Protein AF-A0A552EIT4-F1 (afdb_monomer)

Nearest PDB structures (foldseek):
  4mh6-assembly1_A  TM=5.773E-01  e=2.807E+00  Vibrio parahaemolyticus RIMD 2210633
  5nen-assembly1_B  TM=7.169E-01  e=8.885E+00  Serratia marcescens

Solvent-accessible surface area (backbone atoms only — not comparable to full-atom values): 5535 Å² total; per-residue (Å²): 137,53,58,65,56,37,50,54,51,36,52,51,46,68,62,45,45,60,55,52,54,53,50,52,51,54,37,40,78,69,64,77,36,54,75,66,55,52,51,53,52,51,50,52,51,49,50,54,52,55,49,36,56,57,36,47,51,55,45,49,51,52,51,54,61,64,46,47,61,58,50,53,52,50,53,51,53,49,53,52,50,51,51,51,53,52,50,51,56,51,51,52,56,52,50,63,59,62,78,75,112

pLDDT: mean 85.26, std 13.18, range [45.84, 98.44]

Foldseek 3Di:
DALVVLVVLLVVLVVVLVVLLVVLVVCVVVVVDDPVRSVVSVVVSVVSVVVSVVSVCRNVVVVVVVVVVVVVVVVVVVVVVVVVVVVVVVVVVVVVVVVVD

Organism: NCBI:txid2486254

Structure (mmCIF, N/CA/C/O backbone):
data_AF-A0A552EIT4-F1
#
_entry.id   AF-A0A552EIT4-F1
#
loop_
_atom_site.group_PDB
_atom_site.id
_atom_site.type_symbol
_atom_site.label_atom_id
_atom_site.label_alt_id
_atom_site.label_comp_id
_atom_site.label_asym_id
_atom_site.label_entity_id
_atom_site.label_seq_id
_atom_site.pdbx_PDB_ins_code
_atom_site.Cartn_x
_atom_site.Cartn_y
_atom_site.Cartn_z
_atom_site.occupancy
_atom_site.B_iso_or_equiv
_atom_site.auth_seq_id
_atom_site.auth_comp_id
_atom_site.auth_asym_id
_atom_site.auth_atom_id
_atom_site.pdbx_PDB_model_num
ATOM 1 N N . MET A 1 1 ? 7.079 -14.345 -5.033 1.00 64.44 1 MET A N 1
ATOM 2 C CA . MET A 1 1 ? 6.151 -13.209 -5.208 1.00 64.44 1 MET A CA 1
ATOM 3 C C . MET A 1 1 ? 6.619 -12.411 -6.414 1.00 64.44 1 MET A C 1
ATOM 5 O O . MET A 1 1 ? 7.807 -12.120 -6.481 1.00 64.44 1 MET A O 1
ATOM 9 N N . THR A 1 2 ? 5.750 -12.155 -7.391 1.00 81.69 2 THR A N 1
ATOM 10 C CA . THR A 1 2 ? 6.082 -11.396 -8.614 1.00 81.69 2 THR A CA 1
ATOM 11 C C . THR A 1 2 ? 5.850 -9.886 -8.429 1.00 81.69 2 THR A C 1
ATOM 13 O O . THR A 1 2 ? 5.200 -9.482 -7.464 1.00 81.69 2 THR A O 1
ATOM 16 N N . ARG A 1 3 ? 6.324 -9.037 -9.362 1.00 80.50 3 ARG A N 1
ATOM 17 C CA . ARG A 1 3 ? 6.024 -7.586 -9.382 1.00 80.50 3 ARG A CA 1
ATOM 18 C C . ARG A 1 3 ? 4.527 -7.307 -9.365 1.00 80.50 3 ARG A C 1
ATOM 20 O O . ARG A 1 3 ? 4.085 -6.385 -8.688 1.00 80.50 3 ARG A O 1
ATOM 27 N N . SER A 1 4 ? 3.773 -8.073 -10.159 1.00 85.06 4 SER A N 1
ATOM 28 C CA . SER A 1 4 ? 2.322 -7.920 -10.261 1.00 85.06 4 SER A CA 1
ATOM 29 C C . SER A 1 4 ? 1.678 -8.239 -8.920 1.00 85.06 4 SER A C 1
ATOM 31 O O . SER A 1 4 ? 0.924 -7.419 -8.414 1.00 85.06 4 SER A O 1
ATOM 33 N N . ASP A 1 5 ? 2.081 -9.347 -8.287 1.00 86.19 5 ASP A N 1
ATOM 34 C CA . ASP A 1 5 ? 1.570 -9.724 -6.965 1.00 86.19 5 ASP A CA 1
ATOM 35 C C . ASP A 1 5 ? 1.888 -8.655 -5.911 1.00 86.19 5 ASP A C 1
ATOM 37 O O . ASP A 1 5 ? 1.023 -8.290 -5.117 1.00 86.19 5 ASP A O 1
ATOM 41 N N . ALA A 1 6 ? 3.118 -8.124 -5.913 1.00 87.75 6 ALA A N 1
ATOM 42 C CA . ALA A 1 6 ? 3.543 -7.084 -4.979 1.00 87.75 6 ALA A CA 1
ATOM 43 C C . ALA A 1 6 ? 2.761 -5.779 -5.186 1.00 87.75 6 ALA A C 1
ATOM 45 O O . ALA A 1 6 ? 2.318 -5.162 -4.218 1.00 87.75 6 ALA A O 1
ATOM 46 N N . LYS A 1 7 ? 2.542 -5.383 -6.446 1.00 89.75 7 LYS A N 1
ATOM 47 C CA . LYS A 1 7 ? 1.750 -4.203 -6.809 1.00 89.75 7 LYS A CA 1
ATOM 48 C C . LYS A 1 7 ? 0.287 -4.360 -6.397 1.00 89.75 7 LYS A C 1
ATOM 50 O O . LYS A 1 7 ? -0.275 -3.449 -5.793 1.00 89.75 7 LYS A O 1
ATOM 55 N N . ASP A 1 8 ? -0.317 -5.506 -6.692 1.00 94.12 8 ASP A N 1
ATOM 56 C CA . ASP A 1 8 ? -1.716 -5.779 -6.367 1.00 94.12 8 ASP A CA 1
ATOM 57 C C . ASP A 1 8 ? -1.930 -5.829 -4.850 1.00 94.12 8 ASP A C 1
ATOM 59 O O . ASP A 1 8 ? -2.924 -5.309 -4.339 1.00 94.12 8 ASP A O 1
ATOM 63 N N . LEU A 1 9 ? -0.982 -6.413 -4.111 1.00 93.25 9 LEU A N 1
ATOM 64 C CA . LEU A 1 9 ? -1.021 -6.462 -2.653 1.00 93.25 9 LEU A CA 1
ATOM 65 C C . LEU A 1 9 ? -0.835 -5.075 -2.027 1.00 93.25 9 LEU A C 1
ATOM 67 O O . LEU A 1 9 ? -1.623 -4.700 -1.159 1.00 93.25 9 LEU A O 1
ATOM 71 N N . ALA A 1 10 ? 0.134 -4.290 -2.506 1.00 92.88 10 ALA A N 1
ATOM 72 C CA . ALA A 1 10 ? 0.340 -2.915 -2.056 1.00 92.88 10 ALA A CA 1
ATOM 73 C C . ALA A 1 10 ? -0.917 -2.062 -2.286 1.00 92.88 10 ALA A C 1
ATOM 75 O O . ALA A 1 10 ? -1.374 -1.369 -1.378 1.00 92.88 10 ALA A O 1
ATOM 76 N N . GLN A 1 11 ? -1.544 -2.179 -3.461 1.00 95.75 11 GLN A N 1
ATOM 77 C CA . GLN A 1 11 ? -2.772 -1.450 -3.775 1.00 95.75 11 GLN A CA 1
ATOM 78 C C . GLN A 1 11 ? -3.939 -1.854 -2.865 1.00 95.75 11 GLN A C 1
ATOM 80 O O . GLN A 1 11 ? -4.685 -0.990 -2.402 1.00 95.75 11 GLN A O 1
ATOM 85 N N . LYS A 1 12 ? -4.103 -3.153 -2.580 1.00 97.12 12 LYS A N 1
ATOM 86 C CA . LYS A 1 12 ? -5.135 -3.636 -1.647 1.00 97.12 12 LYS A CA 1
ATOM 87 C C . LYS A 1 12 ? -4.944 -3.053 -0.251 1.00 97.12 12 LYS A C 1
ATOM 89 O O . LYS A 1 12 ? -5.918 -2.608 0.349 1.00 97.12 12 LYS A O 1
ATOM 94 N N . ILE A 1 13 ? -3.708 -3.022 0.245 1.00 95.31 13 ILE A N 1
ATOM 95 C CA . ILE A 1 13 ? -3.394 -2.461 1.563 1.00 95.31 13 ILE A CA 1
ATOM 96 C C . ILE A 1 13 ? -3.674 -0.954 1.593 1.00 95.31 13 ILE A C 1
ATOM 98 O O . ILE A 1 13 ? -4.360 -0.488 2.501 1.00 95.31 13 ILE A O 1
ATOM 102 N N . LEU A 1 14 ? -3.217 -0.208 0.582 1.00 95.88 14 LEU A N 1
ATOM 103 C CA . LEU A 1 14 ? -3.438 1.240 0.480 1.00 95.88 14 LEU A CA 1
ATOM 104 C C . LEU A 1 14 ? -4.925 1.615 0.419 1.00 95.88 14 LEU A C 1
ATOM 106 O O . LEU A 1 14 ? -5.309 2.663 0.930 1.00 95.88 14 LEU A O 1
ATOM 110 N N . ASN A 1 15 ? -5.766 0.755 -0.155 1.00 96.56 15 ASN A N 1
ATOM 111 C CA . ASN A 1 15 ? -7.216 0.953 -0.165 1.00 96.56 15 ASN A CA 1
ATOM 112 C C . ASN A 1 15 ? -7.872 0.566 1.173 1.00 96.56 15 ASN A C 1
ATOM 114 O O . ASN A 1 15 ? -8.872 1.164 1.565 1.00 96.56 15 ASN A O 1
ATOM 118 N N . LEU A 1 16 ? -7.331 -0.440 1.868 1.00 96.44 16 LEU A N 1
ATOM 119 C CA . LEU A 1 16 ? -7.892 -0.975 3.109 1.00 96.44 16 LEU A CA 1
ATOM 120 C C . LEU A 1 16 ? -7.589 -0.094 4.327 1.00 96.44 16 LEU A C 1
ATOM 122 O O . LEU A 1 16 ? -8.475 0.132 5.149 1.00 96.44 16 LEU A O 1
ATOM 126 N N . VAL A 1 17 ? -6.355 0.398 4.467 1.00 97.19 17 VAL A N 1
ATOM 127 C CA . VAL A 1 17 ? -5.918 1.127 5.672 1.00 97.19 17 VAL A CA 1
ATOM 128 C C . VAL A 1 17 ? -6.780 2.366 5.972 1.00 97.19 17 VAL A C 1
ATOM 130 O O . VAL A 1 17 ? -7.182 2.503 7.126 1.00 97.19 17 VAL A O 1
ATOM 133 N N . PRO A 1 18 ? -7.153 3.224 4.999 1.00 97.62 18 PRO A N 1
ATOM 134 C CA . PRO A 1 18 ? -8.036 4.361 5.267 1.00 97.62 18 PRO A CA 1
ATOM 135 C C . PRO A 1 18 ? -9.406 3.944 5.816 1.00 97.62 18 PRO A C 1
ATOM 137 O O . PRO A 1 18 ? -9.933 4.579 6.728 1.00 97.62 18 PRO A O 1
ATOM 140 N N . PHE A 1 19 ? -9.966 2.844 5.300 1.00 97.06 19 PHE A N 1
ATOM 141 C CA . PHE A 1 19 ? -11.230 2.297 5.790 1.00 97.06 19 PHE A CA 1
ATOM 142 C C . PHE A 1 19 ? -11.106 1.786 7.233 1.00 97.06 19 PHE A C 1
ATOM 144 O O . PHE A 1 19 ? -11.967 2.077 8.063 1.00 97.06 19 PHE A O 1
ATOM 151 N N . LEU A 1 20 ? -10.022 1.068 7.550 1.00 96.44 20 LEU A N 1
ATOM 152 C CA . LEU A 1 20 ? -9.749 0.597 8.913 1.00 96.44 20 LEU A CA 1
ATOM 153 C C . LEU A 1 20 ? -9.581 1.765 9.888 1.00 96.44 20 LEU A C 1
ATOM 155 O O . LEU A 1 20 ? -10.213 1.768 10.941 1.00 96.44 20 LEU A O 1
ATOM 159 N N . GLN A 1 21 ? -8.823 2.790 9.492 1.00 97.94 21 GLN A N 1
ATOM 160 C CA . GLN A 1 21 ? -8.616 3.995 10.291 1.00 97.94 21 GLN A CA 1
ATOM 161 C C . GLN A 1 21 ? -9.941 4.692 10.595 1.00 97.94 21 GLN A C 1
ATOM 163 O O . GLN A 1 21 ? -10.214 5.000 11.754 1.00 97.94 21 GLN A O 1
ATOM 168 N N . GLN A 1 22 ? -10.788 4.898 9.582 1.00 98.12 22 GLN A N 1
ATOM 169 C CA . GLN A 1 22 ? -12.111 5.488 9.775 1.00 98.12 22 GLN A CA 1
ATOM 170 C C . GLN A 1 22 ? -12.941 4.667 10.771 1.00 98.12 22 GLN A C 1
ATOM 172 O O . GLN A 1 22 ? -13.463 5.220 11.739 1.00 98.12 22 GLN A O 1
ATOM 177 N N . LYS A 1 23 ? -13.018 3.345 10.575 1.00 97.88 23 LYS A N 1
ATOM 178 C CA . LYS A 1 23 ? -13.777 2.452 11.460 1.00 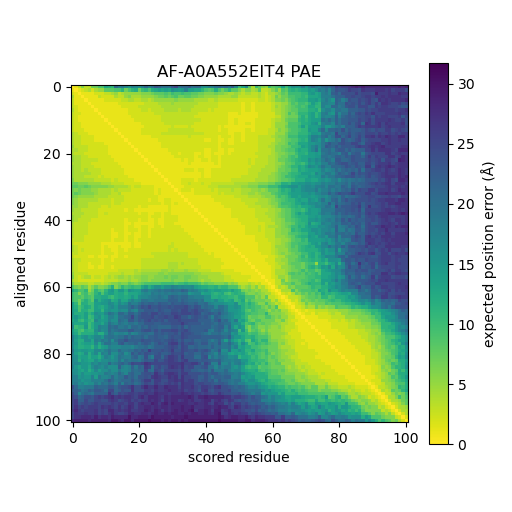97.88 23 LYS A CA 1
ATOM 179 C C . LYS A 1 23 ? -13.255 2.468 12.890 1.00 97.88 23 LYS A C 1
ATOM 181 O O . LYS A 1 23 ? -14.046 2.516 13.825 1.00 97.88 23 LYS A O 1
ATOM 186 N N . ARG A 1 24 ? -11.938 2.498 13.075 1.00 98.00 24 ARG A N 1
ATOM 187 C CA . ARG A 1 24 ? -11.305 2.583 14.393 1.00 98.00 24 ARG A CA 1
ATOM 188 C C . ARG A 1 24 ? -11.723 3.845 15.151 1.00 98.00 24 ARG A C 1
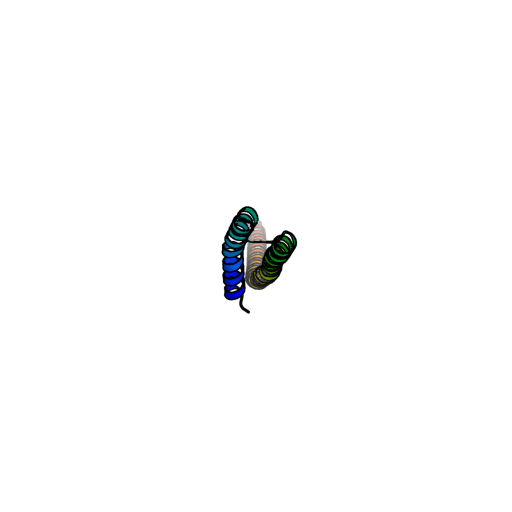ATOM 190 O O . ARG A 1 24 ? -12.025 3.761 16.338 1.00 98.00 24 ARG A O 1
ATOM 197 N N . TYR A 1 25 ? -11.778 4.997 14.481 1.00 98.38 25 TYR A N 1
ATOM 198 C CA . TYR A 1 25 ? -12.280 6.234 15.091 1.00 98.38 25 TYR A CA 1
ATOM 199 C C . TYR A 1 25 ? -13.784 6.181 15.379 1.00 98.38 25 TYR A C 1
ATOM 201 O O . TYR A 1 25 ? -14.202 6.630 16.444 1.00 98.38 25 TYR A O 1
ATOM 209 N N . GLU A 1 26 ? -14.592 5.627 14.470 1.00 98.44 26 GLU A N 1
ATOM 210 C CA . GLU A 1 26 ? -16.036 5.452 14.684 1.00 98.44 26 GLU A CA 1
ATOM 211 C C . GLU A 1 26 ? -16.319 4.625 15.947 1.00 98.44 26 GLU A C 1
ATOM 213 O O . GLU A 1 26 ? -17.035 5.094 16.831 1.00 98.44 26 GLU A O 1
ATOM 218 N N . LEU A 1 27 ? -15.692 3.452 16.071 1.00 98.31 27 LEU A N 1
ATOM 219 C CA . LEU A 1 27 ? -15.887 2.544 17.205 1.00 98.31 27 LEU A CA 1
ATOM 220 C C . LEU A 1 27 ? -15.385 3.150 18.523 1.00 98.31 27 LEU A C 1
ATOM 222 O O . LEU A 1 27 ? -16.037 3.026 19.557 1.00 98.31 27 LEU A O 1
ATOM 226 N N . PHE A 1 28 ? -14.255 3.862 18.499 1.00 98.25 28 PHE A N 1
ATOM 227 C CA . PHE A 1 28 ? -13.745 4.546 19.689 1.00 98.25 28 PHE A CA 1
ATOM 228 C C . PHE A 1 28 ? -14.687 5.655 20.170 1.00 98.25 28 PHE A C 1
ATOM 230 O O . PHE A 1 28 ? -14.981 5.745 21.359 1.00 98.25 28 PHE A O 1
ATOM 237 N N . ASN A 1 29 ? -15.231 6.456 19.250 1.00 98.12 29 ASN A N 1
ATOM 238 C CA . ASN A 1 29 ? -16.186 7.514 19.587 1.00 98.12 29 ASN A CA 1
ATOM 239 C C . ASN A 1 29 ? -17.532 6.966 20.093 1.00 98.12 29 ASN A C 1
ATOM 241 O O . ASN A 1 29 ? -18.232 7.656 20.831 1.00 98.12 29 ASN A O 1
ATOM 245 N N . GLN A 1 30 ? -17.892 5.739 19.708 1.00 98.19 30 GLN A N 1
ATOM 246 C CA . GLN A 1 30 ? -19.067 5.020 20.213 1.00 98.19 30 GLN A CA 1
ATOM 247 C C . GLN A 1 30 ? -18.821 4.352 21.577 1.00 98.19 30 GLN A C 1
ATOM 249 O O . GLN A 1 30 ? -19.761 3.842 22.182 1.00 98.19 30 GLN A O 1
ATOM 254 N N . GLY A 1 31 ? -17.581 4.368 22.079 1.00 97.69 31 GLY A N 1
ATOM 255 C CA . GLY A 1 31 ? -17.191 3.674 23.308 1.00 97.69 31 GLY A CA 1
ATOM 256 C C . GLY A 1 31 ? -17.048 2.157 23.145 1.00 97.69 31 GLY A C 1
ATOM 257 O O . GLY A 1 31 ? -16.952 1.452 24.144 1.00 97.69 31 GLY A O 1
ATOM 258 N N . GLU A 1 32 ? -17.027 1.653 21.907 1.00 98.12 32 GLU A N 1
ATOM 259 C CA . GLU A 1 32 ? -16.866 0.226 21.595 1.00 98.12 32 GLU A CA 1
ATOM 260 C C . GLU A 1 32 ? -15.398 -0.226 21.624 1.00 98.12 32 GLU A C 1
ATOM 262 O O . GLU A 1 32 ? -15.126 -1.423 21.654 1.00 98.12 32 GLU A O 1
ATOM 267 N N . LEU A 1 33 ? -14.451 0.720 21.629 1.00 97.81 33 LEU A N 1
ATOM 268 C CA . LEU A 1 33 ? -13.026 0.450 21.815 1.00 97.81 33 LEU A CA 1
ATOM 269 C C . LEU A 1 33 ? -12.498 1.157 23.057 1.00 97.81 33 LEU A C 1
ATOM 271 O O . LEU A 1 33 ? -12.695 2.360 23.241 1.00 97.81 33 LEU A O 1
ATOM 275 N N . THR A 1 34 ? -11.729 0.426 23.856 1.00 98.38 34 THR A N 1
ATOM 276 C CA . THR A 1 34 ? -10.871 1.020 24.883 1.00 98.38 34 THR A CA 1
ATOM 277 C C . THR A 1 34 ? -9.719 1.813 24.247 1.00 98.38 34 THR A C 1
ATOM 279 O O . THR A 1 34 ? -9.339 1.561 23.094 1.00 98.38 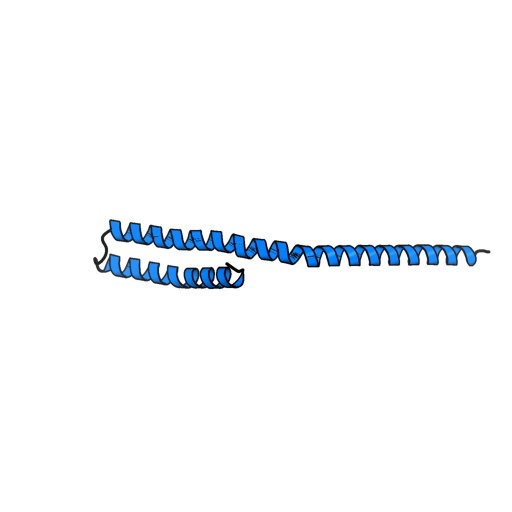34 THR A O 1
ATOM 282 N N . PR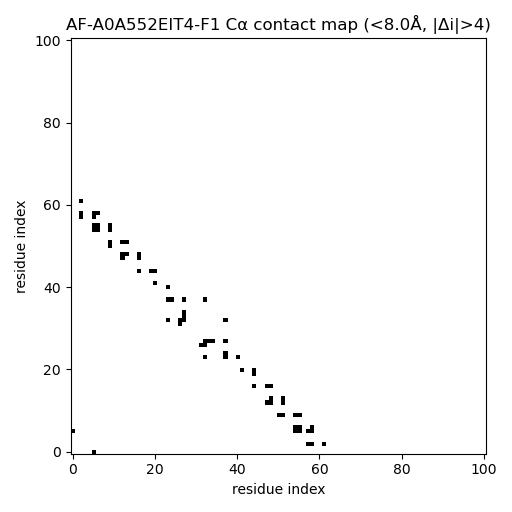O A 1 35 ? -9.108 2.767 24.976 1.00 98.19 35 PRO A N 1
ATOM 283 C CA . PRO A 1 35 ? -7.901 3.453 24.511 1.00 98.19 35 PRO A CA 1
ATOM 284 C C . PRO A 1 35 ? -6.769 2.488 24.131 1.00 98.19 35 PRO A C 1
ATOM 286 O O . PRO A 1 35 ? -6.064 2.709 23.144 1.00 98.19 35 PRO A O 1
ATOM 289 N N . GLU A 1 36 ? -6.607 1.395 24.873 1.00 97.94 36 GLU A N 1
ATOM 290 C CA . GLU A 1 36 ? -5.604 0.366 24.614 1.00 97.94 36 GLU A CA 1
ATOM 291 C C . GLU A 1 36 ? -5.864 -0.353 23.285 1.00 97.94 36 GLU A C 1
ATOM 293 O O . GLU A 1 36 ? -4.955 -0.461 22.458 1.00 97.94 36 GLU A O 1
ATOM 298 N N . GLU A 1 37 ? -7.099 -0.791 23.034 1.00 97.12 37 GLU A N 1
ATOM 299 C CA . GLU A 1 37 ? -7.484 -1.442 21.774 1.00 97.12 37 GLU A CA 1
ATOM 300 C C . GLU A 1 37 ? -7.335 -0.489 20.586 1.00 97.12 37 GLU A C 1
ATOM 302 O O . GLU A 1 37 ? -6.786 -0.866 19.547 1.00 97.12 37 GLU A O 1
ATOM 307 N N . PHE A 1 38 ? -7.724 0.776 20.756 1.00 97.94 38 PHE A N 1
ATOM 308 C CA . PHE A 1 38 ? -7.534 1.815 19.746 1.00 97.94 38 PHE A CA 1
ATOM 309 C C . PHE A 1 38 ? -6.059 1.975 19.352 1.00 97.94 38 PHE A C 1
ATOM 311 O O . PHE A 1 38 ? -5.747 2.110 18.163 1.00 97.94 38 PHE A O 1
ATOM 318 N N . LEU A 1 39 ? -5.141 1.942 20.324 1.00 97.19 39 LEU A N 1
ATOM 319 C CA . LEU A 1 39 ? -3.701 2.037 20.075 1.00 97.19 39 LEU A CA 1
ATOM 320 C C . LEU A 1 39 ? -3.127 0.759 19.455 1.00 97.19 39 LEU A C 1
ATOM 322 O O . LEU A 1 39 ? -2.244 0.840 18.597 1.00 97.19 39 LEU A O 1
ATOM 326 N N . VAL A 1 40 ? -3.610 -0.416 19.860 1.00 96.69 40 VAL A N 1
ATOM 327 C CA . VAL A 1 40 ? -3.191 -1.697 19.277 1.00 96.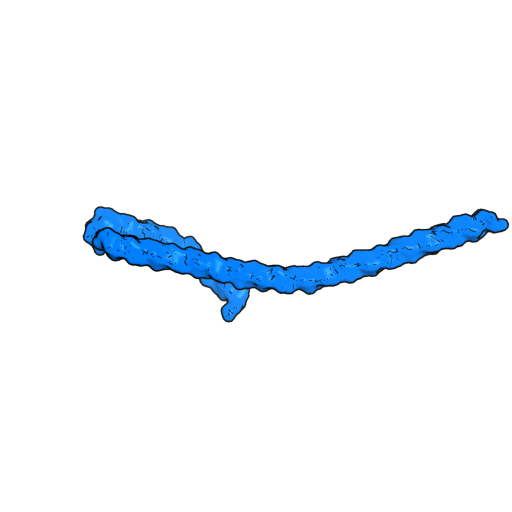69 40 VAL A CA 1
ATOM 328 C C . VAL A 1 40 ? -3.574 -1.765 17.799 1.00 96.69 40 VAL A C 1
ATOM 330 O O . VAL A 1 40 ? -2.716 -2.059 16.966 1.00 96.69 40 VAL A O 1
ATOM 333 N N . ILE A 1 41 ? -4.814 -1.415 17.444 1.00 94.62 41 ILE A N 1
ATOM 334 C CA . ILE A 1 41 ? -5.260 -1.397 16.044 1.00 94.62 41 ILE A CA 1
ATOM 335 C C . ILE A 1 41 ? -4.454 -0.364 15.238 1.00 94.62 41 ILE A C 1
ATOM 337 O O . ILE A 1 41 ? -3.976 -0.686 14.151 1.00 94.62 41 ILE A O 1
ATOM 341 N N . ALA A 1 42 ? -4.181 0.823 15.799 1.00 95.38 42 ALA A N 1
ATOM 342 C CA . ALA A 1 42 ? -3.336 1.834 15.148 1.00 95.38 42 ALA A CA 1
ATOM 343 C C . ALA A 1 42 ? -1.932 1.312 14.798 1.00 95.38 42 ALA A C 1
ATOM 345 O O . ALA A 1 42 ? -1.373 1.643 13.750 1.00 95.38 42 ALA A O 1
ATOM 346 N N . ARG A 1 43 ? -1.338 0.486 15.671 1.00 95.25 43 ARG A N 1
ATOM 347 C CA . ARG A 1 43 ? -0.031 -0.134 15.408 1.00 95.25 43 ARG A CA 1
ATOM 348 C C . ARG A 1 43 ? -0.103 -1.138 14.262 1.00 95.25 43 ARG A C 1
ATOM 350 O O . ARG A 1 43 ? 0.818 -1.172 13.450 1.00 95.25 43 ARG A O 1
ATOM 357 N N . TYR A 1 44 ? -1.177 -1.919 14.162 1.00 94.44 44 TYR A N 1
ATOM 358 C CA . TYR A 1 44 ? -1.368 -2.842 13.040 1.00 94.44 44 TYR A CA 1
ATOM 359 C C . TYR A 1 44 ? -1.590 -2.104 11.715 1.00 94.44 44 TYR A C 1
ATOM 361 O O . TYR A 1 44 ? -0.969 -2.464 10.718 1.00 94.44 44 TYR A O 1
ATOM 369 N N . GLU A 1 45 ? -2.394 -1.038 11.704 1.00 93.94 45 GLU A N 1
ATOM 370 C CA . GLU A 1 45 ? -2.568 -0.160 10.535 1.00 93.94 45 GLU A CA 1
ATOM 371 C C . GLU A 1 45 ? -1.224 0.410 10.066 1.00 93.94 45 GLU A C 1
ATOM 373 O O . GLU A 1 45 ? -0.900 0.362 8.879 1.00 93.94 45 GLU A O 1
ATOM 378 N N . ARG A 1 46 ? -0.396 0.886 11.005 1.00 93.25 46 ARG A N 1
ATOM 379 C CA . ARG A 1 46 ? 0.964 1.343 10.707 1.00 93.25 46 ARG A CA 1
ATOM 380 C C . ARG A 1 46 ? 1.824 0.223 10.127 1.00 93.25 46 ARG A C 1
ATOM 382 O O . ARG A 1 46 ? 2.526 0.450 9.148 1.00 93.25 46 ARG A O 1
ATOM 389 N N . ARG A 1 47 ? 1.755 -0.985 10.691 1.00 93.12 47 ARG A N 1
ATOM 390 C CA . ARG A 1 47 ? 2.539 -2.127 10.209 1.00 93.12 47 ARG A CA 1
ATOM 391 C C . ARG A 1 47 ? 2.160 -2.536 8.785 1.00 93.12 47 ARG A C 1
ATOM 393 O O . ARG A 1 47 ? 3.029 -2.941 8.019 1.00 93.12 47 ARG A O 1
ATOM 400 N N . LEU A 1 48 ? 0.886 -2.408 8.419 1.00 92.50 48 LEU A N 1
ATOM 401 C CA . LEU A 1 48 ? 0.428 -2.616 7.046 1.00 92.50 48 LEU A CA 1
ATOM 402 C C . LEU A 1 48 ? 1.044 -1.595 6.082 1.00 92.50 48 LEU A C 1
ATOM 404 O O . LEU A 1 48 ? 1.458 -1.975 4.992 1.00 92.50 48 LEU A O 1
ATOM 408 N N . LEU A 1 49 ? 1.148 -0.325 6.482 1.00 92.00 49 LEU A N 1
ATOM 409 C CA . LEU A 1 49 ? 1.801 0.705 5.667 1.00 92.00 49 LEU A CA 1
ATOM 410 C C . LEU A 1 49 ? 3.312 0.474 5.542 1.00 92.00 49 LEU A C 1
ATOM 412 O O . LEU A 1 49 ? 3.837 0.556 4.440 1.00 92.00 49 LEU A O 1
ATOM 416 N N . GLU A 1 50 ? 3.994 0.088 6.623 1.00 90.06 50 GLU A N 1
ATOM 417 C CA . GLU A 1 50 ? 5.412 -0.310 6.564 1.00 90.06 50 GLU A CA 1
ATOM 418 C C . GLU A 1 50 ? 5.623 -1.484 5.592 1.00 90.06 50 GLU A C 1
ATOM 420 O O . GLU A 1 50 ? 6.596 -1.524 4.845 1.00 90.06 50 GLU A O 1
ATOM 425 N N . PHE A 1 51 ? 4.671 -2.418 5.529 1.00 89.81 51 PHE A N 1
ATOM 426 C CA . PHE A 1 51 ? 4.728 -3.507 4.558 1.00 89.81 51 PHE A CA 1
ATOM 427 C C . PHE A 1 51 ? 4.543 -3.024 3.108 1.00 89.81 51 PHE A C 1
ATOM 429 O O . PHE A 1 51 ? 5.111 -3.613 2.191 1.00 89.81 51 PHE A O 1
ATOM 436 N N . VAL A 1 52 ? 3.805 -1.934 2.868 1.00 91.81 52 VAL A N 1
ATOM 437 C CA . VAL A 1 52 ? 3.748 -1.294 1.540 1.00 91.81 52 VAL A CA 1
ATOM 438 C C . VAL A 1 52 ? 5.105 -0.706 1.151 1.00 91.81 52 VAL A C 1
ATOM 440 O O . VAL A 1 52 ? 5.494 -0.821 -0.016 1.00 91.81 52 VAL A O 1
ATOM 443 N N . ASP A 1 53 ? 5.849 -0.132 2.096 1.00 85.12 53 ASP A N 1
ATOM 444 C CA . ASP A 1 53 ? 7.210 0.353 1.837 1.00 85.12 53 ASP A CA 1
ATOM 445 C C . ASP A 1 53 ? 8.134 -0.808 1.425 1.00 85.12 53 ASP A C 1
ATOM 447 O O . ASP A 1 53 ? 8.833 -0.719 0.411 1.00 85.12 53 ASP A O 1
ATOM 451 N N . ASP A 1 54 ? 8.053 -1.948 2.119 1.00 85.56 54 ASP A N 1
ATOM 452 C CA . ASP A 1 54 ? 8.801 -3.163 1.763 1.00 85.56 54 ASP A CA 1
ATOM 453 C C . ASP A 1 54 ? 8.419 -3.694 0.366 1.00 85.56 54 ASP A C 1
ATOM 455 O O . ASP A 1 54 ? 9.282 -4.042 -0.448 1.00 85.56 54 ASP A O 1
ATOM 459 N N . LEU A 1 55 ? 7.121 -3.727 0.040 1.00 86.44 55 LEU A N 1
ATOM 460 C CA . LEU A 1 55 ? 6.639 -4.125 -1.289 1.00 86.44 55 LEU A CA 1
ATOM 461 C C . LEU A 1 55 ? 7.116 -3.162 -2.382 1.00 86.44 55 LEU A C 1
ATOM 463 O O . LEU A 1 55 ? 7.416 -3.594 -3.498 1.00 86.44 55 LEU A O 1
ATOM 467 N N . SER A 1 56 ? 7.238 -1.874 -2.062 1.00 82.38 56 SER A N 1
ATOM 468 C CA . SER A 1 56 ? 7.739 -0.858 -2.987 1.00 82.38 56 SER A CA 1
ATOM 469 C C . SER A 1 56 ? 9.185 -1.141 -3.392 1.00 82.38 56 SER A C 1
ATOM 471 O O . SER A 1 56 ? 9.517 -1.019 -4.572 1.00 82.38 56 SER A O 1
ATOM 473 N N . LEU A 1 57 ? 10.027 -1.618 -2.469 1.00 81.62 57 LEU A N 1
ATOM 474 C CA . LEU A 1 57 ? 11.399 -2.028 -2.789 1.00 81.62 57 LEU A CA 1
ATOM 475 C C . LEU A 1 57 ? 11.433 -3.156 -3.826 1.00 81.62 57 LEU A C 1
ATOM 477 O O . LEU A 1 57 ? 12.213 -3.085 -4.773 1.00 81.62 57 LEU A O 1
ATOM 481 N N . ILE A 1 58 ? 10.555 -4.153 -3.703 1.00 78.81 58 ILE A N 1
ATOM 482 C CA . ILE A 1 58 ? 10.453 -5.269 -4.659 1.00 78.81 58 ILE A CA 1
ATOM 483 C C . ILE A 1 58 ? 9.997 -4.760 -6.033 1.00 78.81 58 ILE A C 1
ATOM 485 O O . ILE A 1 58 ? 10.560 -5.139 -7.064 1.00 78.81 58 ILE A O 1
ATOM 489 N N . ILE A 1 59 ? 9.011 -3.857 -6.054 1.00 78.69 59 ILE A N 1
ATOM 490 C CA . ILE A 1 59 ? 8.498 -3.244 -7.285 1.00 78.69 59 ILE A CA 1
ATOM 491 C C . ILE A 1 59 ? 9.601 -2.450 -7.998 1.00 78.69 59 ILE A C 1
ATOM 493 O O . ILE A 1 59 ? 9.735 -2.565 -9.219 1.00 78.69 59 ILE A O 1
ATOM 497 N N . PHE A 1 60 ? 10.391 -1.663 -7.261 1.00 77.25 60 PHE A N 1
ATOM 498 C CA . PHE A 1 60 ? 11.451 -0.829 -7.829 1.00 77.25 60 PHE A CA 1
ATOM 499 C C . PHE A 1 60 ? 12.711 -1.610 -8.203 1.00 77.25 60 PHE A C 1
ATOM 501 O O . PHE A 1 60 ? 13.301 -1.313 -9.240 1.00 77.25 60 PHE A O 1
ATOM 508 N N . GLN A 1 61 ? 13.104 -2.628 -7.433 1.00 72.00 61 GLN A N 1
ATOM 509 C CA . GLN A 1 61 ? 14.238 -3.487 -7.784 1.00 72.00 61 GLN A CA 1
ATOM 510 C C . GLN A 1 61 ? 14.021 -4.165 -9.136 1.00 72.00 61 GL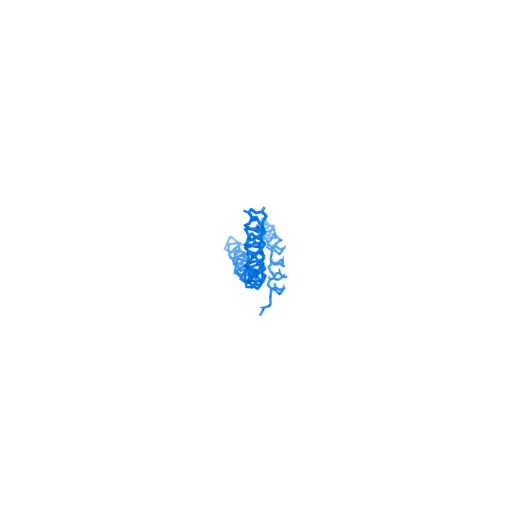N A C 1
ATOM 512 O O . GLN A 1 61 ? 14.901 -4.101 -9.988 1.00 72.00 61 GLN A O 1
ATOM 517 N N . GLN A 1 62 ? 12.833 -4.724 -9.386 1.00 61.88 62 GLN A N 1
ATOM 518 C CA . GLN A 1 62 ? 12.534 -5.317 -10.691 1.00 61.88 62 GLN A CA 1
ATOM 519 C C . GLN A 1 62 ? 12.510 -4.286 -11.825 1.00 61.88 62 GLN A C 1
ATOM 521 O O . GLN A 1 62 ? 12.982 -4.597 -12.909 1.00 61.88 62 GLN A O 1
ATOM 526 N N . ILE A 1 63 ? 12.052 -3.049 -11.587 1.00 65.88 63 ILE A N 1
ATOM 527 C CA . ILE A 1 63 ? 12.142 -1.977 -12.597 1.00 65.88 63 ILE A CA 1
ATOM 528 C C . ILE A 1 63 ? 13.604 -1.669 -12.938 1.00 65.88 63 ILE A C 1
ATOM 530 O O . ILE A 1 63 ? 13.937 -1.520 -14.109 1.00 65.88 63 ILE A O 1
ATOM 534 N N . LEU A 1 64 ? 14.482 -1.578 -11.937 1.00 63.69 64 LEU A N 1
ATOM 535 C CA . LEU A 1 64 ? 15.904 -1.320 -12.161 1.00 63.69 64 LEU A CA 1
ATOM 536 C C . LEU A 1 64 ? 16.569 -2.467 -12.933 1.00 63.69 64 LEU A C 1
ATOM 538 O O . LEU A 1 64 ? 17.283 -2.202 -13.896 1.00 63.69 64 LEU A O 1
ATOM 542 N N . THR A 1 65 ? 16.273 -3.721 -12.583 1.00 64.75 65 THR A N 1
ATOM 543 C CA . THR A 1 65 ? 16.752 -4.897 -13.328 1.00 64.75 65 THR A CA 1
ATOM 544 C C . THR A 1 65 ? 16.216 -4.922 -14.764 1.00 64.75 65 THR A C 1
ATOM 546 O O . THR A 1 65 ? 16.970 -5.165 -15.705 1.00 64.75 65 THR A O 1
ATOM 549 N N . ASP A 1 66 ? 14.938 -4.594 -14.970 1.00 65.06 66 ASP A N 1
ATOM 550 C CA . ASP A 1 66 ? 14.323 -4.528 -16.301 1.00 65.06 66 ASP A CA 1
ATOM 551 C C . ASP A 1 66 ? 14.918 -3.404 -17.169 1.00 65.06 66 ASP A C 1
ATOM 553 O O . ASP A 1 66 ? 14.885 -3.492 -18.399 1.00 65.06 66 ASP A O 1
ATOM 557 N N . LEU A 1 67 ? 15.475 -2.353 -16.557 1.00 66.06 67 LEU A N 1
ATOM 558 C CA . LEU A 1 67 ? 16.109 -1.224 -17.244 1.00 66.06 67 LEU A CA 1
ATOM 559 C C . LEU A 1 67 ? 17.573 -1.480 -17.637 1.00 66.06 67 LEU A C 1
ATOM 561 O O . LEU A 1 67 ? 18.061 -0.804 -18.549 1.00 66.06 67 LEU A O 1
ATOM 565 N N . GLU A 1 68 ? 18.256 -2.468 -17.050 1.00 70.88 68 GLU A N 1
ATOM 566 C CA . GLU A 1 68 ? 19.643 -2.804 -17.412 1.00 70.88 68 GLU A CA 1
ATOM 567 C C . GLU A 1 68 ? 19.761 -3.229 -18.884 1.00 70.88 68 GLU A C 1
ATOM 569 O O . GLU A 1 68 ? 20.568 -2.678 -19.636 1.00 70.88 68 GLU A O 1
ATOM 574 N N . ALA A 1 69 ? 18.909 -4.149 -19.346 1.00 76.31 69 ALA A N 1
ATOM 575 C CA . ALA A 1 69 ? 18.978 -4.657 -20.718 1.00 76.31 69 ALA A CA 1
ATOM 576 C C . ALA A 1 69 ? 18.654 -3.593 -21.800 1.00 76.31 69 ALA A C 1
ATOM 578 O O . ALA A 1 69 ? 19.370 -3.512 -22.806 1.00 76.31 69 ALA A O 1
ATOM 579 N N . PRO A 1 70 ? 17.609 -2.750 -21.664 1.00 71.88 70 PRO A N 1
ATOM 580 C CA . PRO A 1 70 ? 17.407 -1.575 -22.511 1.00 71.88 70 PRO A CA 1
ATOM 581 C C . PRO A 1 70 ? 18.593 -0.604 -22.498 1.00 71.88 70 PRO A C 1
ATOM 583 O O . PRO A 1 70 ? 19.007 -0.163 -23.571 1.00 71.88 70 PRO A O 1
ATOM 586 N N . ALA A 1 71 ? 19.171 -0.309 -21.329 1.00 71.06 71 ALA A N 1
ATOM 587 C CA . ALA A 1 71 ? 20.307 0.604 -21.212 1.00 71.06 71 ALA A CA 1
ATOM 588 C C . ALA A 1 71 ? 21.554 0.066 -21.935 1.00 71.06 71 ALA A C 1
ATOM 590 O O . ALA A 1 71 ? 22.174 0.790 -22.716 1.00 71.06 71 ALA A O 1
ATOM 591 N N . THR A 1 72 ? 21.874 -1.223 -21.771 1.00 77.19 72 THR A N 1
ATOM 592 C CA . THR A 1 72 ? 22.981 -1.871 -22.495 1.00 77.19 72 THR A CA 1
ATOM 593 C C . THR A 1 72 ? 22.763 -1.841 -24.009 1.00 77.19 72 THR A C 1
ATOM 595 O O . THR A 1 72 ? 23.686 -1.532 -24.768 1.00 77.19 72 THR A O 1
ATOM 598 N N . ARG A 1 73 ? 21.537 -2.121 -24.478 1.00 79.38 73 ARG A N 1
ATOM 599 C CA . ARG A 1 73 ? 21.204 -2.053 -25.912 1.00 79.38 73 ARG A CA 1
ATOM 600 C C . ARG A 1 73 ? 21.372 -0.643 -26.468 1.00 79.38 73 ARG A C 1
ATOM 602 O O . ARG A 1 73 ? 21.980 -0.482 -27.522 1.00 79.38 73 ARG A O 1
ATOM 609 N N . LEU A 1 74 ? 20.894 0.370 -25.747 1.00 81.38 74 LEU A N 1
ATOM 610 C CA . LEU A 1 74 ? 21.051 1.768 -26.138 1.00 81.38 74 LEU A CA 1
ATOM 611 C C . LEU A 1 74 ? 22.532 2.166 -26.224 1.00 81.38 74 LEU A C 1
ATOM 613 O O . LEU A 1 74 ? 22.946 2.777 -27.208 1.00 81.38 74 LEU A O 1
ATOM 617 N N . GLN A 1 75 ? 23.347 1.767 -25.244 1.00 85.50 75 GLN A N 1
ATOM 618 C CA . GLN A 1 75 ? 24.784 2.045 -25.241 1.00 85.50 75 GLN A CA 1
ATOM 619 C C . GLN A 1 75 ? 25.497 1.410 -26.443 1.00 85.50 75 GLN A C 1
ATOM 621 O O . GLN A 1 75 ? 26.334 2.060 -27.075 1.00 85.50 75 GLN A O 1
ATOM 626 N N . LYS A 1 76 ? 25.134 0.173 -26.809 1.00 90.31 76 LYS A N 1
ATOM 627 C CA . LYS A 1 76 ? 25.663 -0.494 -28.006 1.00 90.31 76 LYS A CA 1
ATOM 628 C C . LYS A 1 76 ? 25.293 0.267 -29.283 1.00 90.31 76 LYS A C 1
ATOM 630 O O . LYS A 1 76 ? 26.177 0.562 -30.086 1.00 90.31 76 LYS A O 1
ATOM 635 N N . SER A 1 77 ? 24.027 0.656 -29.435 1.00 87.62 77 SER A N 1
ATOM 636 C CA . SER A 1 77 ? 23.567 1.445 -30.586 1.00 87.62 77 SER A CA 1
ATOM 637 C C . SER A 1 77 ? 24.296 2.790 -30.696 1.00 87.62 77 SER A C 1
ATOM 639 O O . SER A 1 77 ? 24.680 3.201 -31.790 1.00 87.62 77 SER A O 1
ATOM 641 N N . ILE A 1 78 ? 24.558 3.461 -29.568 1.00 86.50 78 ILE A N 1
ATOM 642 C CA . ILE A 1 78 ? 25.340 4.707 -29.532 1.00 86.50 78 ILE A CA 1
ATOM 643 C C . ILE A 1 78 ? 26.778 4.468 -30.014 1.00 86.50 78 ILE A C 1
ATOM 645 O O . ILE A 1 78 ? 27.283 5.239 -30.831 1.00 86.50 78 ILE A O 1
ATOM 649 N N . GLN A 1 79 ? 27.440 3.399 -29.559 1.00 90.12 79 GLN A N 1
ATOM 650 C CA . GLN A 1 79 ? 28.801 3.069 -30.002 1.00 90.12 79 GLN A CA 1
ATOM 651 C C . GLN A 1 79 ? 28.867 2.758 -31.503 1.00 90.12 79 GLN A C 1
ATOM 653 O O . GLN A 1 79 ? 29.815 3.159 -32.183 1.00 90.12 79 GLN A O 1
ATOM 658 N N . GLU A 1 80 ? 27.875 2.049 -32.039 1.00 91.88 80 GLU A N 1
ATOM 659 C CA . GLU A 1 80 ? 27.782 1.752 -33.471 1.00 91.88 80 GLU A CA 1
ATOM 660 C C . GLU A 1 80 ? 27.585 3.030 -34.296 1.00 91.88 80 GLU A C 1
ATOM 662 O O . GLU A 1 80 ? 28.314 3.250 -35.269 1.00 91.88 80 GLU A O 1
ATOM 667 N N . ALA A 1 81 ? 26.695 3.923 -33.856 1.00 87.25 81 ALA A N 1
ATOM 668 C CA . ALA A 1 81 ? 26.498 5.228 -34.481 1.00 87.25 81 ALA A CA 1
ATOM 669 C C . ALA A 1 81 ? 27.779 6.080 -34.449 1.00 87.25 81 ALA A C 1
ATOM 671 O O . ALA A 1 81 ? 28.168 6.660 -35.463 1.00 87.25 81 ALA A O 1
ATOM 672 N N . GLN A 1 82 ? 28.498 6.106 -33.323 1.00 88.56 82 GLN A N 1
ATOM 673 C CA . GLN A 1 82 ? 29.778 6.812 -33.209 1.00 88.56 82 GLN A CA 1
ATOM 674 C C . GLN A 1 82 ? 30.833 6.261 -34.177 1.00 88.56 82 GLN A C 1
ATOM 676 O O . GLN A 1 82 ? 31.522 7.039 -34.841 1.00 88.56 82 GLN A O 1
ATOM 681 N N . LYS A 1 83 ? 30.937 4.932 -34.316 1.00 92.00 83 LYS A N 1
ATOM 682 C CA . LYS A 1 83 ? 31.835 4.296 -35.296 1.00 92.00 83 LYS A CA 1
ATOM 683 C C . LYS A 1 83 ? 31.463 4.674 -36.728 1.00 92.00 83 LYS A C 1
ATOM 685 O O . LYS A 1 83 ? 32.353 4.975 -37.523 1.00 92.00 83 LYS A O 1
ATOM 690 N N . ALA A 1 84 ? 30.173 4.683 -37.061 1.00 87.50 84 ALA A N 1
ATOM 691 C CA . ALA A 1 84 ? 29.698 5.092 -38.381 1.00 87.50 84 ALA A CA 1
ATOM 692 C C . ALA A 1 84 ? 30.049 6.561 -38.674 1.00 87.50 84 ALA A C 1
ATOM 694 O O . ALA A 1 84 ? 30.636 6.854 -39.715 1.00 87.50 84 ALA A O 1
ATOM 695 N N . ILE A 1 85 ? 29.802 7.465 -37.721 1.00 87.56 85 ILE A N 1
ATOM 696 C CA . ILE A 1 85 ? 30.165 8.885 -37.834 1.00 87.56 85 ILE A CA 1
ATOM 697 C C . ILE A 1 85 ? 31.676 9.053 -38.034 1.00 87.56 85 ILE A C 1
ATOM 699 O O . ILE A 1 85 ? 32.102 9.836 -38.884 1.00 87.56 85 ILE A O 1
ATOM 703 N N . GLN A 1 86 ? 32.509 8.321 -37.287 1.00 89.69 86 GLN A N 1
ATOM 704 C CA . GLN A 1 86 ? 33.962 8.379 -37.465 1.00 89.69 86 GLN A CA 1
ATOM 705 C C . GLN A 1 86 ? 34.405 7.886 -38.847 1.00 89.69 86 GLN A C 1
ATOM 707 O O . GLN A 1 86 ? 35.291 8.495 -39.447 1.00 89.69 86 GLN A O 1
ATOM 712 N N . ARG A 1 87 ? 33.783 6.823 -39.373 1.00 88.38 87 ARG A N 1
ATOM 713 C CA . ARG A 1 87 ? 34.054 6.335 -40.734 1.00 88.38 87 ARG A CA 1
ATOM 714 C C . ARG A 1 87 ? 33.709 7.388 -41.7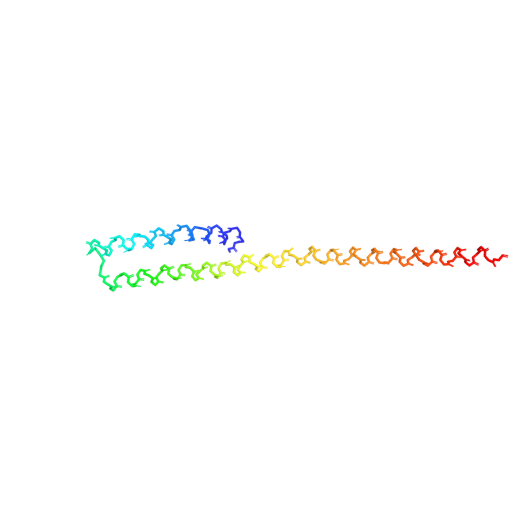78 1.00 88.38 87 ARG A C 1
ATOM 716 O O . ARG A 1 87 ? 34.572 7.703 -42.583 1.00 88.38 87 ARG A O 1
ATOM 723 N N . VAL A 1 88 ? 32.521 7.991 -41.705 1.00 85.12 88 VAL A N 1
ATOM 724 C CA . VAL A 1 88 ? 32.112 9.072 -42.621 1.00 85.12 88 VAL A CA 1
ATOM 725 C C . VAL A 1 88 ? 33.087 10.247 -42.554 1.00 85.12 88 VAL A C 1
ATOM 727 O O . VAL A 1 88 ? 33.568 10.701 -43.586 1.00 85.12 88 VAL A O 1
ATOM 730 N N . LYS A 1 89 ? 33.468 10.695 -41.351 1.00 83.81 89 LYS A N 1
ATOM 731 C CA . LYS A 1 89 ? 34.468 11.765 -41.187 1.00 83.81 89 LYS A CA 1
ATOM 732 C C . LYS A 1 89 ? 35.816 11.411 -41.817 1.00 83.81 89 LYS A C 1
ATOM 734 O O . LYS A 1 89 ? 36.461 12.281 -42.392 1.00 83.81 89 LYS A O 1
ATOM 739 N N . LYS A 1 90 ? 36.260 10.157 -41.696 1.00 83.25 90 LYS A N 1
ATOM 740 C CA . LYS A 1 90 ? 37.511 9.687 -42.306 1.00 83.25 90 LYS A CA 1
ATOM 741 C C . LYS A 1 90 ? 37.401 9.626 -43.832 1.00 83.25 90 LYS A C 1
ATOM 743 O O . LYS A 1 90 ? 38.334 10.044 -44.505 1.00 83.25 90 LYS A O 1
ATOM 748 N N . THR A 1 91 ? 36.279 9.143 -44.360 1.00 78.31 91 THR A N 1
ATOM 749 C CA . THR A 1 91 ? 36.015 9.090 -45.802 1.00 78.31 91 THR A CA 1
ATOM 750 C C . THR A 1 91 ? 35.961 10.488 -46.410 1.00 78.31 91 THR A C 1
ATOM 752 O O . THR A 1 91 ? 36.628 10.720 -47.408 1.00 78.31 91 THR A O 1
ATOM 755 N N . ASN A 1 92 ? 35.277 11.443 -45.777 1.00 73.12 92 ASN A N 1
ATOM 756 C CA . ASN A 1 92 ? 35.235 12.822 -46.271 1.00 73.12 92 ASN A CA 1
ATOM 757 C C . ASN A 1 92 ? 36.629 13.464 -46.290 1.00 73.12 92 ASN A C 1
ATOM 759 O O . ASN A 1 92 ? 37.013 14.040 -47.296 1.00 73.12 92 ASN A O 1
ATOM 763 N N . LYS A 1 93 ? 37.445 13.255 -45.246 1.00 70.44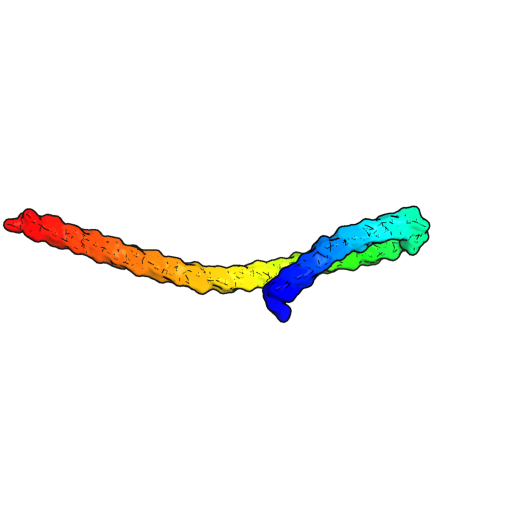 93 LYS A N 1
ATOM 764 C CA . LYS A 1 93 ? 38.844 13.720 -45.243 1.00 70.44 93 LYS A CA 1
ATOM 765 C C . LYS A 1 93 ? 39.706 13.096 -46.345 1.00 70.44 93 LYS A C 1
ATOM 767 O O . LYS A 1 93 ? 40.663 13.725 -46.774 1.00 70.44 93 LYS A O 1
ATOM 772 N N . LEU A 1 94 ? 39.423 11.857 -46.754 1.00 61.62 94 LEU A N 1
ATOM 773 C CA . LEU A 1 94 ? 40.122 11.201 -47.86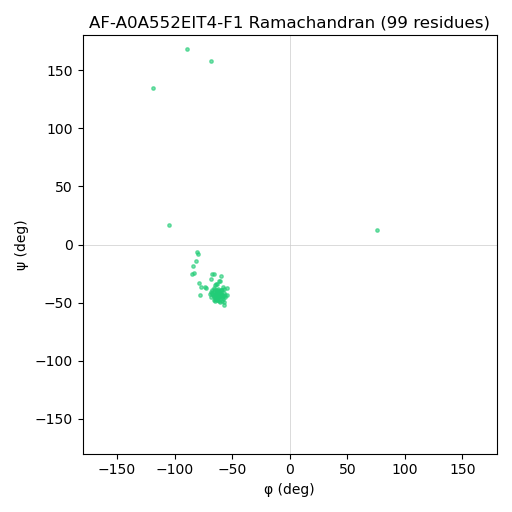6 1.00 61.62 94 LEU A CA 1
ATOM 774 C C . LEU A 1 94 ? 39.696 11.782 -49.219 1.00 61.62 94 LEU A C 1
ATOM 776 O O . LEU A 1 94 ? 40.539 11.922 -50.097 1.00 61.62 94 LEU A O 1
ATOM 780 N N . ILE A 1 95 ? 38.419 12.140 -49.371 1.00 60.62 95 ILE A N 1
ATOM 781 C CA . ILE A 1 95 ? 37.893 12.788 -50.581 1.00 60.62 95 ILE A CA 1
ATOM 782 C C . ILE A 1 95 ? 38.507 14.187 -50.736 1.00 60.62 95 ILE A C 1
ATOM 784 O O . ILE A 1 95 ? 39.093 14.469 -51.776 1.00 60.62 95 ILE A O 1
ATOM 788 N N . ASP A 1 96 ? 38.524 14.989 -49.667 1.00 57.91 96 ASP A N 1
ATOM 789 C CA . ASP A 1 96 ? 39.143 16.327 -49.666 1.00 57.91 96 ASP A CA 1
ATOM 790 C C . ASP A 1 96 ? 40.652 16.292 -50.003 1.00 57.91 96 ASP A C 1
ATOM 792 O O . ASP A 1 96 ? 41.218 17.265 -50.503 1.00 57.91 96 ASP A O 1
ATOM 796 N N . HIS A 1 97 ? 41.337 15.176 -49.719 1.00 59.22 97 HIS A N 1
ATOM 797 C CA . HIS A 1 97 ? 42.757 14.993 -50.042 1.00 59.22 97 HIS A CA 1
ATOM 798 C C . HIS A 1 97 ? 42.992 14.540 -51.492 1.00 59.22 97 HIS A C 1
ATOM 800 O O . HIS A 1 97 ? 44.066 14.787 -52.033 1.00 59.22 97 HIS A O 1
ATOM 806 N N . HIS A 1 98 ? 42.002 13.902 -52.122 1.00 55.72 98 HIS A N 1
ATOM 807 C CA . HIS A 1 98 ? 42.054 13.496 -53.528 1.00 55.72 98 HIS A CA 1
ATOM 808 C C . HIS A 1 98 ? 41.640 14.610 -54.499 1.00 55.72 98 HIS A C 1
ATOM 810 O O . HIS A 1 98 ? 42.098 14.589 -55.633 1.00 55.72 98 HIS A O 1
ATOM 816 N N . GLU A 1 99 ? 40.829 15.583 -54.074 1.00 53.19 99 GLU A N 1
ATOM 817 C CA . GLU A 1 99 ? 40.446 16.743 -54.904 1.00 53.19 99 GLU A CA 1
ATOM 818 C C . GLU A 1 99 ? 41.524 17.847 -54.971 1.00 53.19 99 GLU A C 1
ATOM 820 O O . GLU A 1 99 ? 41.401 18.779 -55.759 1.00 53.19 99 GLU A O 1
ATOM 825 N N . ASN A 1 100 ? 42.591 17.746 -54.167 1.00 50.62 100 ASN A N 1
ATOM 826 C CA . ASN A 1 100 ? 43.721 18.690 -54.138 1.00 50.62 100 ASN A CA 1
ATOM 827 C C . ASN A 1 100 ? 45.007 18.151 -54.814 1.00 50.62 100 ASN A C 1
ATOM 829 O O . ASN A 1 100 ? 46.093 18.684 -54.571 1.00 50.62 100 ASN A O 1
ATOM 833 N N . LEU A 1 101 ? 44.895 17.100 -55.636 1.00 45.84 101 LEU A N 1
ATOM 834 C CA . LEU A 1 101 ? 45.940 16.578 -56.535 1.00 45.84 101 LEU A CA 1
ATOM 835 C C . LEU A 1 101 ? 45.527 16.802 -57.992 1.00 45.84 101 LEU A C 1
ATOM 837 O O . LEU A 1 101 ? 46.425 17.129 -58.798 1.00 45.84 101 LEU A O 1
#

Sequence (101 aa):
MTRSDAKDLAQKILNLVPFLQQKRYELFNQGELTPEEFLVIARYERRLLEFVDDLSLIIFQQILTDLEAPATRLQKSIQEAQKAIQRVKKTNKLIDHHENL

Mean predicted aligned error: 11.38 Å

Secondary structure (DSSP, 8-state):
--HHHHHHHHHHHHHHHHHHHHHHHHHHHTT-S-HHHHHHHHHHHHHHHHHHHHHHHHHHHHHHHHHHHHHHHHHHHHHHHHHHHHHHHHHHHHHHHHTT-

Radius of gyration: 29.82 Å; Cα contacts (8 Å, |Δi|>4): 37; chains: 1; bounding box: 65×32×81 Å